Protein AF-A0A4Y2X3A9-F1 (afdb_monomer)

Foldseek 3Di:
DPQDADLLVLLVCLVVLLVLLVLLLCLVVVVVVLVVCVVVDVVSVVVQVVVCVDVVVVNDHPNVVSCVSVVVLVVQLVVLVVVLVPDDPPRPNNVSSVSSNVSSVVSNVSSVVSVVVSVVVVVVVVVVCVVVPPPPDDDPDPPDDD

Organism: Araneus ventricosus (NCBI:txid182803)

Structure (mmCIF, N/CA/C/O backbone):
data_AF-A0A4Y2X3A9-F1
#
_entry.id   AF-A0A4Y2X3A9-F1
#
loop_
_atom_site.group_PDB
_atom_site.id
_atom_site.type_symbol
_atom_site.label_atom_id
_atom_site.label_alt_id
_atom_site.label_comp_id
_atom_site.label_asym_id
_atom_site.label_entity_id
_atom_site.label_seq_id
_atom_site.pdbx_PDB_ins_code
_atom_site.Cartn_x
_atom_site.Cartn_y
_atom_site.Cartn_z
_atom_site.occupancy
_atom_site.B_iso_or_equiv
_atom_site.auth_seq_id
_atom_site.auth_comp_id
_atom_site.auth_asym_id
_atom_site.auth_atom_id
_atom_site.pdbx_PDB_model_num
ATOM 1 N N . ASP A 1 1 ? 5.011 -16.827 -31.640 1.00 41.59 1 ASP A N 1
ATOM 2 C CA . ASP A 1 1 ? 5.245 -16.526 -30.216 1.00 41.59 1 ASP A CA 1
ATOM 3 C C . ASP A 1 1 ? 4.762 -15.135 -29.854 1.00 41.59 1 ASP A C 1
ATOM 5 O O . ASP A 1 1 ? 5.265 -14.157 -30.393 1.00 41.59 1 ASP A O 1
ATOM 9 N N . LYS A 1 2 ? 3.738 -15.031 -29.000 1.00 55.56 2 LYS A N 1
ATOM 10 C CA . LYS A 1 2 ? 3.386 -13.761 -28.351 1.00 55.56 2 LYS A CA 1
ATOM 11 C C . LYS A 1 2 ? 4.332 -13.621 -27.164 1.00 55.56 2 LYS A C 1
ATOM 13 O O . LYS A 1 2 ? 4.234 -14.420 -26.244 1.00 55.56 2 LYS A O 1
ATOM 18 N N . LEU A 1 3 ? 5.240 -12.649 -27.208 1.00 60.47 3 LEU A N 1
ATOM 19 C CA . LEU A 1 3 ? 6.030 -12.264 -26.038 1.00 60.47 3 LEU A CA 1
ATOM 20 C C . LEU A 1 3 ? 5.055 -11.931 -24.901 1.00 60.47 3 LEU A C 1
ATOM 22 O O . LEU A 1 3 ? 4.208 -11.047 -25.049 1.00 60.47 3 LEU A O 1
ATOM 26 N N . GLU A 1 4 ? 5.112 -12.712 -23.825 1.00 68.38 4 GLU A N 1
ATOM 27 C CA . GLU A 1 4 ? 4.235 -12.555 -22.671 1.00 68.38 4 GLU A CA 1
ATOM 28 C C . GLU A 1 4 ? 4.622 -11.271 -21.936 1.00 68.38 4 GLU A C 1
ATOM 30 O O . GLU A 1 4 ? 5.718 -11.160 -21.391 1.00 68.38 4 GLU A O 1
ATOM 35 N N . LYS A 1 5 ? 3.727 -10.282 -21.981 1.00 79.56 5 LYS A N 1
ATOM 36 C CA . LYS A 1 5 ? 3.838 -9.025 -21.243 1.00 79.56 5 LYS A CA 1
ATOM 37 C C . LYS A 1 5 ? 3.035 -9.126 -19.961 1.00 79.56 5 LYS A C 1
ATOM 39 O O . LYS A 1 5 ? 1.905 -9.619 -19.989 1.00 79.56 5 LYS A O 1
ATOM 44 N N . ILE A 1 6 ? 3.604 -8.655 -18.859 1.00 83.75 6 ILE A N 1
ATOM 45 C CA . ILE A 1 6 ? 2.911 -8.607 -17.569 1.00 83.75 6 ILE A CA 1
ATOM 46 C C . ILE A 1 6 ? 2.907 -7.203 -16.973 1.00 83.75 6 ILE A C 1
ATOM 48 O O . ILE A 1 6 ? 2.013 -6.865 -16.190 1.00 83.75 6 ILE A O 1
ATOM 52 N N . ALA A 1 7 ? 3.868 -6.359 -17.354 1.00 84.69 7 ALA A N 1
ATOM 53 C CA . ALA A 1 7 ? 3.959 -5.010 -16.823 1.00 84.69 7 ALA A CA 1
ATOM 54 C C . ALA A 1 7 ? 2.844 -4.087 -17.341 1.00 84.69 7 ALA A C 1
ATOM 56 O O . ALA A 1 7 ? 2.392 -3.203 -16.607 1.00 84.69 7 ALA A O 1
ATOM 57 N N . ASP A 1 8 ? 2.315 -4.338 -18.543 1.00 85.88 8 ASP A N 1
ATOM 58 C CA . ASP A 1 8 ? 1.196 -3.584 -19.125 1.00 85.88 8 ASP A CA 1
ATOM 59 C C . ASP A 1 8 ? -0.065 -3.608 -18.235 1.00 85.88 8 ASP A C 1
ATOM 61 O O . ASP A 1 8 ? -0.823 -2.634 -18.176 1.00 85.88 8 ASP A O 1
ATOM 65 N N . VAL A 1 9 ? -0.275 -4.700 -17.493 1.00 88.50 9 VAL A N 1
ATOM 66 C CA . VAL A 1 9 ? -1.364 -4.838 -16.520 1.00 88.50 9 VAL A CA 1
ATOM 67 C C . VAL A 1 9 ? -1.203 -3.830 -15.385 1.00 88.50 9 VAL A C 1
ATOM 69 O O . VAL A 1 9 ? -2.166 -3.155 -15.019 1.00 88.50 9 VAL A O 1
ATOM 72 N N . ILE A 1 10 ? 0.010 -3.680 -14.848 1.00 84.62 10 ILE A N 1
ATOM 73 C CA . ILE A 1 10 ? 0.280 -2.716 -13.776 1.00 84.62 10 ILE A CA 1
ATOM 74 C C . ILE A 1 10 ? 0.152 -1.283 -14.293 1.00 84.62 10 ILE A C 1
ATOM 76 O O . ILE A 1 10 ? -0.423 -0.449 -13.596 1.00 84.62 10 ILE A O 1
ATOM 80 N N . VAL A 1 11 ? 0.591 -1.002 -15.523 1.00 85.81 11 VAL A N 1
ATOM 81 C CA . VAL A 1 11 ? 0.414 0.319 -16.149 1.00 85.81 11 VAL A CA 1
ATOM 82 C C . VAL A 1 11 ? -1.073 0.677 -16.265 1.00 85.81 11 VAL A C 1
ATOM 84 O O . VAL A 1 11 ? -1.476 1.772 -15.871 1.00 85.81 11 VAL A O 1
ATOM 87 N N . LYS A 1 12 ? -1.922 -0.262 -16.707 1.00 87.31 12 LYS A N 1
ATOM 88 C CA . LYS A 1 12 ? -3.386 -0.074 -16.782 1.00 87.31 12 LYS A CA 1
ATOM 89 C C . LYS A 1 12 ? -4.034 0.116 -15.409 1.00 87.31 12 LYS A C 1
ATOM 91 O O . LYS A 1 12 ? -4.978 0.892 -15.276 1.00 87.31 12 LYS A O 1
ATOM 96 N N . ILE A 1 13 ? -3.541 -0.587 -14.390 1.00 85.12 13 ILE A N 1
ATOM 97 C CA . ILE A 1 13 ? -4.048 -0.500 -13.012 1.00 85.12 13 ILE A CA 1
ATOM 98 C C . ILE A 1 13 ? -3.485 0.729 -12.280 1.00 85.12 13 ILE A C 1
ATOM 100 O O . ILE A 1 13 ? -4.046 1.156 -11.273 1.00 85.12 13 ILE A O 1
ATOM 104 N N . GLY A 1 14 ? -2.433 1.357 -12.802 1.00 81.75 14 GLY A N 1
ATOM 105 C CA . GLY A 1 14 ? -1.744 2.495 -12.202 1.00 81.75 14 GLY A CA 1
ATOM 106 C C . GLY A 1 14 ? -2.641 3.608 -11.646 1.00 81.75 14 GLY A C 1
ATOM 107 O O . GLY A 1 14 ? -2.472 3.986 -10.485 1.00 81.75 14 GLY A O 1
ATOM 108 N N . PRO A 1 15 ? -3.650 4.099 -12.392 1.00 81.88 15 PRO A N 1
ATOM 109 C CA . PRO A 1 15 ? -4.603 5.082 -11.877 1.00 81.88 15 PRO A CA 1
ATOM 110 C C . PRO A 1 15 ? -5.379 4.598 -10.643 1.00 81.88 15 PRO A C 1
ATOM 112 O O . PRO A 1 15 ? -5.620 5.380 -9.727 1.00 81.88 15 PRO A O 1
ATOM 115 N N . PHE A 1 16 ? -5.723 3.310 -10.578 1.00 83.19 16 PHE A N 1
ATOM 116 C CA . PHE A 1 16 ? -6.404 2.707 -9.430 1.00 83.19 16 PHE A CA 1
ATOM 117 C C . PHE A 1 16 ? -5.472 2.523 -8.232 1.00 83.19 16 PHE A C 1
ATOM 119 O O . PHE A 1 16 ? -5.934 2.578 -7.095 1.00 83.19 16 PHE A O 1
ATOM 126 N N . LEU A 1 17 ? -4.160 2.372 -8.446 1.00 80.12 17 LEU A N 1
ATOM 127 C CA . LEU A 1 17 ? -3.193 2.326 -7.345 1.00 80.12 17 LEU A CA 1
ATOM 128 C C . LEU A 1 17 ? -3.175 3.636 -6.546 1.00 80.12 17 LEU A C 1
ATOM 130 O O . LEU A 1 17 ? -2.948 3.596 -5.342 1.00 80.12 17 LEU A O 1
ATOM 134 N N . LYS A 1 18 ? -3.526 4.779 -7.151 1.00 78.12 18 LYS A N 1
ATOM 135 C CA . LYS A 1 18 ? -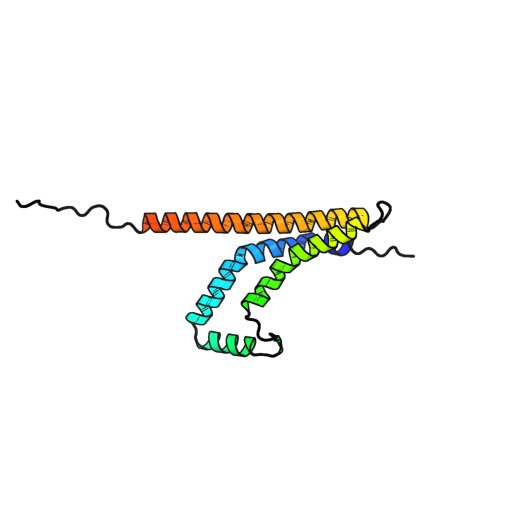3.681 6.052 -6.420 1.00 78.12 18 LYS A CA 1
ATOM 136 C C . LYS A 1 18 ? -4.781 6.007 -5.352 1.00 78.12 18 LYS A C 1
ATOM 138 O O . LYS A 1 18 ? -4.693 6.735 -4.368 1.00 78.12 18 LYS A O 1
ATOM 143 N N . LEU A 1 19 ? -5.784 5.130 -5.481 1.00 80.31 19 LEU A N 1
ATOM 144 C CA . LEU A 1 19 ? -6.791 4.912 -4.430 1.00 80.31 19 LEU A CA 1
ATOM 145 C C . LEU A 1 19 ? -6.170 4.330 -3.151 1.00 80.31 19 LEU A C 1
ATOM 147 O O . LEU A 1 19 ? -6.676 4.578 -2.059 1.00 80.31 19 LEU A O 1
ATOM 151 N N . TYR A 1 20 ? -5.049 3.608 -3.257 1.00 78.44 20 TYR A N 1
ATOM 152 C CA . TYR A 1 20 ? -4.334 3.120 -2.078 1.00 78.44 20 TYR A CA 1
ATOM 153 C C . TYR A 1 20 ? -3.714 4.261 -1.277 1.00 78.44 20 TYR A C 1
ATOM 155 O O . TYR A 1 20 ? -3.660 4.154 -0.058 1.00 78.44 20 TYR A O 1
ATOM 163 N N . SER A 1 21 ? -3.301 5.362 -1.914 1.00 75.94 21 SER A N 1
ATOM 164 C CA . SER A 1 21 ? -2.817 6.543 -1.190 1.00 75.94 21 SER A CA 1
ATOM 165 C C . SER A 1 21 ? -3.907 7.126 -0.283 1.00 75.94 21 SER A C 1
ATOM 167 O O . SER A 1 21 ? -3.622 7.439 0.868 1.00 75.94 21 SER A O 1
ATOM 169 N N . TRP A 1 22 ? -5.161 7.177 -0.753 1.00 79.25 22 TRP A N 1
ATOM 170 C CA . TRP A 1 22 ? -6.315 7.577 0.066 1.00 79.25 22 TRP A CA 1
ATOM 171 C C . TRP A 1 22 ? -6.571 6.601 1.215 1.00 79.25 22 TRP A C 1
ATOM 173 O O . TRP A 1 22 ? -6.730 7.014 2.359 1.00 79.25 22 TRP A O 1
ATOM 183 N N . TYR A 1 23 ? -6.537 5.295 0.934 1.00 80.81 23 TYR A N 1
ATOM 184 C CA . TYR A 1 23 ? -6.703 4.278 1.973 1.00 80.81 23 TYR A CA 1
ATOM 185 C C . TYR A 1 23 ? -5.625 4.368 3.062 1.00 80.81 23 TYR A C 1
ATOM 187 O O . TYR A 1 23 ? -5.935 4.222 4.240 1.00 80.81 23 TYR A O 1
ATOM 195 N N . ILE A 1 24 ? -4.366 4.602 2.674 1.00 76.69 24 ILE A N 1
ATOM 196 C CA . ILE A 1 24 ? -3.234 4.737 3.600 1.00 76.69 24 ILE A CA 1
ATOM 197 C C . ILE A 1 24 ? -3.363 6.019 4.427 1.00 76.69 24 ILE A C 1
ATOM 199 O O . ILE A 1 24 ? -3.126 5.972 5.630 1.00 76.69 24 ILE A O 1
ATOM 203 N N . HIS A 1 25 ? -3.781 7.129 3.812 1.00 79.19 25 HIS A N 1
ATOM 204 C CA . HIS A 1 25 ? -4.036 8.389 4.514 1.00 79.19 25 HIS A CA 1
ATOM 205 C C . HIS A 1 25 ? -5.083 8.224 5.627 1.00 79.19 25 HIS A C 1
ATOM 207 O O . HIS A 1 25 ? -4.844 8.620 6.764 1.00 79.19 25 HIS A O 1
ATOM 213 N N . ASP A 1 26 ? -6.216 7.582 5.330 1.00 80.88 26 ASP A N 1
ATOM 214 C CA . ASP A 1 26 ? -7.307 7.426 6.300 1.00 80.88 26 ASP A CA 1
ATOM 215 C C . ASP A 1 26 ? -7.140 6.201 7.215 1.00 80.88 26 ASP A C 1
ATOM 217 O O . ASP A 1 26 ? -7.978 5.960 8.086 1.00 80.88 26 ASP A O 1
ATOM 221 N N . PHE A 1 27 ? -6.089 5.394 7.036 1.00 81.50 27 PHE A N 1
ATOM 222 C CA . PHE A 1 27 ? -5.921 4.121 7.739 1.00 81.50 27 PHE A CA 1
ATOM 223 C C . PHE A 1 27 ? -5.922 4.286 9.259 1.00 81.50 27 PHE A C 1
ATOM 225 O O . PHE A 1 27 ? -6.674 3.594 9.944 1.00 81.50 27 PHE A O 1
ATOM 232 N N . GLU A 1 28 ? -5.120 5.210 9.791 1.00 76.69 28 GLU A N 1
ATOM 233 C CA . GLU A 1 28 ? -5.029 5.423 11.240 1.00 76.69 28 GLU A CA 1
ATOM 234 C C . GLU A 1 28 ? -6.356 5.905 11.827 1.00 76.69 28 GLU A C 1
ATOM 236 O O . GLU A 1 28 ? -6.797 5.396 12.860 1.00 76.69 28 GLU A O 1
ATOM 241 N N . SER A 1 29 ? -7.035 6.821 11.129 1.00 83.06 29 SER A N 1
ATOM 242 C CA . SER A 1 29 ? -8.357 7.316 11.520 1.00 83.06 29 SER A CA 1
ATOM 243 C C . SER A 1 29 ? -9.396 6.191 11.523 1.00 83.06 29 SER A C 1
ATOM 245 O O . SER A 1 29 ? -10.129 6.021 12.496 1.00 83.06 29 SER A O 1
ATOM 247 N N . ASN A 1 30 ? -9.403 5.351 10.486 1.00 84.06 30 ASN A N 1
ATOM 248 C CA . ASN A 1 30 ? -10.312 4.214 10.370 1.00 84.06 30 ASN A CA 1
ATOM 249 C C . ASN A 1 30 ? -10.053 3.144 11.442 1.00 84.06 30 ASN A C 1
ATOM 251 O O . ASN A 1 30 ? -11.002 2.584 11.994 1.00 84.06 30 ASN A O 1
ATOM 255 N N . VAL A 1 31 ? -8.787 2.868 11.770 1.00 81.12 31 VAL A N 1
ATOM 256 C CA . VAL A 1 31 ? -8.423 1.943 12.853 1.00 81.12 31 VAL A CA 1
ATOM 257 C C . VAL A 1 31 ? -8.835 2.514 14.211 1.00 81.12 31 VAL A C 1
ATOM 259 O O . VAL A 1 31 ? -9.427 1.795 15.017 1.00 81.12 31 VAL A O 1
ATOM 262 N N . ALA A 1 32 ? -8.593 3.802 14.463 1.00 82.38 32 ALA A N 1
ATOM 263 C CA . ALA A 1 32 ? -9.019 4.461 15.695 1.00 82.38 32 ALA A CA 1
ATOM 264 C C . ALA A 1 32 ? -10.549 4.447 15.849 1.00 82.38 32 ALA A C 1
ATOM 266 O O . ALA A 1 32 ? -11.055 4.087 16.913 1.00 82.38 32 ALA A O 1
ATOM 267 N N . LEU A 1 33 ? -11.285 4.750 14.775 1.00 86.69 33 LEU A N 1
ATOM 268 C CA . LEU A 1 33 ? -12.747 4.715 14.742 1.00 86.69 33 LEU A CA 1
ATOM 269 C C . LEU A 1 33 ? -13.295 3.306 14.992 1.00 86.69 33 LEU A C 1
ATOM 271 O O . LEU A 1 33 ? -14.299 3.144 15.689 1.00 86.69 33 LEU A O 1
ATOM 275 N N . LEU A 1 34 ? -12.644 2.275 14.447 1.00 83.94 34 LEU A N 1
ATOM 276 C CA . LEU A 1 34 ? -13.010 0.882 14.690 1.00 83.94 34 LEU A CA 1
ATOM 277 C C . LEU A 1 34 ? -12.844 0.517 16.172 1.00 83.94 34 LEU A C 1
ATOM 279 O O . LEU A 1 34 ? -13.748 -0.075 16.764 1.00 83.94 34 LEU A O 1
ATOM 283 N N . GLU A 1 35 ? -11.724 0.897 16.788 1.00 82.31 35 GLU A N 1
ATOM 284 C CA . GLU A 1 35 ? -11.478 0.658 18.215 1.00 82.31 35 GLU A CA 1
ATOM 285 C C . GLU A 1 35 ? -12.430 1.462 19.115 1.00 82.31 35 GLU A C 1
ATOM 287 O O . GLU A 1 35 ? -12.940 0.937 20.108 1.00 82.31 35 GLU A O 1
ATOM 292 N N . GLU A 1 36 ? -12.741 2.709 18.759 1.00 86.81 36 GLU A N 1
ATOM 293 C CA . GLU A 1 36 ? -13.745 3.513 19.460 1.00 86.81 36 GLU A CA 1
ATOM 294 C C . GLU A 1 36 ? -15.144 2.895 19.338 1.00 86.81 36 GLU A C 1
ATOM 296 O O . GLU A 1 36 ? -15.859 2.774 20.333 1.00 86.81 36 GLU A O 1
ATOM 301 N N . SER A 1 37 ? -15.519 2.422 18.149 1.00 85.38 37 SER A N 1
ATOM 302 C CA . SER A 1 37 ? -16.815 1.781 17.899 1.00 85.38 37 SER A CA 1
ATOM 303 C C . SER A 1 37 ? -16.977 0.491 18.701 1.00 85.38 37 SER A C 1
ATOM 305 O O . SER A 1 37 ? -18.047 0.252 19.262 1.00 85.38 37 SER A O 1
ATOM 307 N N . LYS A 1 38 ? -15.910 -0.309 18.834 1.00 83.94 38 LYS A N 1
ATOM 308 C CA . LYS A 1 38 ? -15.889 -1.479 19.728 1.00 83.94 38 LYS A CA 1
ATOM 309 C C . LYS A 1 38 ? -16.127 -1.077 21.188 1.00 83.94 38 LYS A C 1
ATOM 311 O O . LYS A 1 38 ? -16.885 -1.742 21.886 1.00 83.94 38 LYS A O 1
ATOM 316 N N . LYS A 1 39 ? -15.519 0.017 21.661 1.00 84.56 39 LYS A N 1
ATOM 317 C CA . LYS A 1 39 ? -15.705 0.499 23.044 1.00 84.56 39 LYS A CA 1
ATOM 318 C C . LYS A 1 39 ? -17.104 1.063 23.286 1.00 84.56 39 LYS A C 1
ATOM 320 O O . LYS A 1 39 ? -17.687 0.823 24.338 1.00 84.56 39 LYS A O 1
ATOM 325 N N . LYS A 1 40 ? -17.632 1.818 22.322 1.00 89.56 40 LYS A N 1
ATOM 326 C CA . LYS A 1 40 ? -18.917 2.519 22.425 1.00 89.56 40 LYS A CA 1
ATOM 327 C C . LYS A 1 40 ? -20.114 1.578 22.294 1.00 89.56 40 LYS A C 1
ATOM 329 O O . LYS A 1 40 ? -21.141 1.821 22.922 1.00 89.56 40 LYS A O 1
ATOM 334 N N . TYR A 1 41 ? -19.984 0.506 21.511 1.00 90.69 41 TYR A N 1
ATOM 335 C CA . TYR A 1 41 ? -21.072 -0.426 21.223 1.00 90.69 41 TYR A CA 1
ATOM 336 C C . TYR A 1 41 ? -20.678 -1.874 21.568 1.00 90.69 41 TYR A C 1
ATOM 338 O O . TYR A 1 41 ? -20.139 -2.592 20.721 1.00 90.69 41 TYR A O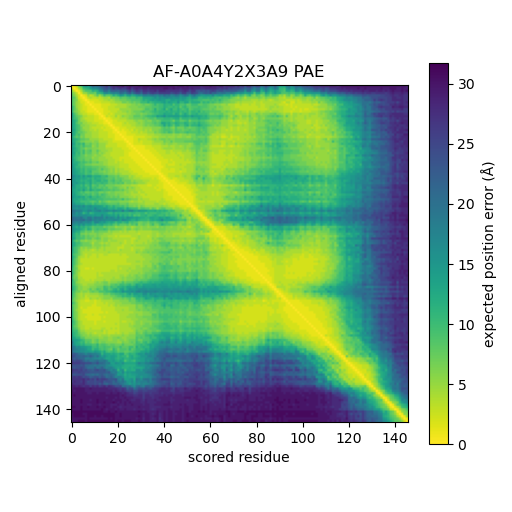 1
ATOM 346 N N . PRO A 1 42 ? -21.006 -2.357 22.782 1.00 88.75 42 PRO A N 1
ATOM 347 C CA . PRO A 1 42 ? -20.717 -3.731 23.201 1.00 88.75 42 PRO A CA 1
ATOM 348 C C . PRO A 1 42 ? -21.261 -4.827 22.260 1.00 88.75 42 PRO A C 1
ATOM 350 O O . PRO A 1 42 ? -20.527 -5.784 22.002 1.00 88.75 42 PRO A O 1
ATOM 353 N N . PRO A 1 43 ? -22.473 -4.703 21.669 1.00 90.81 43 PRO A N 1
ATOM 354 C CA . PRO A 1 43 ? -22.959 -5.680 20.691 1.00 90.81 43 PRO A CA 1
ATOM 355 C C . PRO A 1 43 ? -22.088 -5.747 19.431 1.00 90.81 43 PRO A C 1
ATOM 357 O O . PRO A 1 43 ? -21.821 -6.827 18.914 1.00 90.81 43 PRO A O 1
ATOM 360 N N . PHE A 1 44 ? -21.589 -4.601 18.956 1.00 88.12 44 PHE A N 1
ATOM 361 C CA . PHE A 1 44 ? -20.685 -4.550 17.807 1.00 88.12 44 PHE A CA 1
ATOM 362 C C . PHE A 1 44 ? -19.342 -5.214 18.130 1.00 88.12 44 PHE A C 1
ATOM 364 O O . PHE A 1 44 ? -18.844 -6.011 17.337 1.00 88.12 44 PHE A O 1
ATOM 371 N N . ALA A 1 45 ? -18.783 -4.960 19.317 1.00 86.19 45 ALA A N 1
ATOM 372 C CA . ALA A 1 45 ? -17.553 -5.616 19.759 1.00 86.19 45 ALA A CA 1
ATOM 373 C C . ALA A 1 45 ? -17.684 -7.144 19.811 1.00 86.19 45 ALA A C 1
ATOM 375 O O . ALA A 1 45 ? -16.744 -7.851 19.446 1.00 86.19 45 ALA A O 1
ATOM 376 N N . GLN A 1 46 ? -18.845 -7.655 20.227 1.00 87.06 46 GLN A N 1
ATOM 377 C CA . GLN A 1 46 ? -19.106 -9.089 20.250 1.00 87.06 46 GLN A CA 1
ATOM 378 C C . GLN A 1 46 ? -19.123 -9.692 18.838 1.00 87.06 46 GLN A C 1
ATOM 380 O O . GLN A 1 46 ? -18.427 -10.677 18.604 1.00 87.06 46 GLN A O 1
ATOM 385 N N . VAL A 1 47 ? -19.811 -9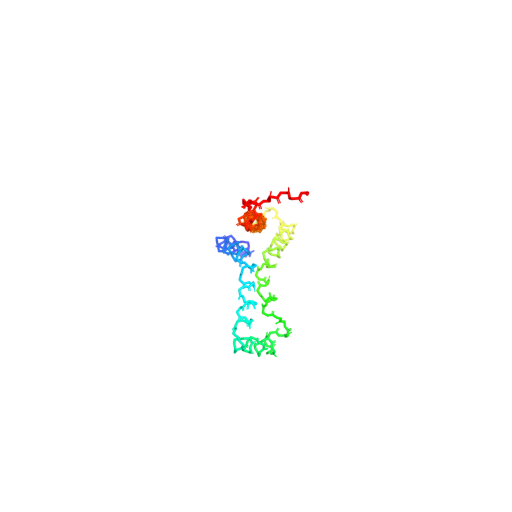.056 17.883 1.00 87.12 47 VAL A N 1
ATOM 386 C CA . VAL A 1 47 ? -19.817 -9.487 16.471 1.00 87.12 47 VAL A CA 1
ATOM 387 C C . VAL A 1 47 ? -18.399 -9.484 15.895 1.00 87.12 47 VAL A C 1
ATOM 389 O O . VAL A 1 47 ? -17.995 -10.449 15.246 1.00 87.12 47 VAL A O 1
ATOM 392 N N . VAL A 1 48 ? -17.604 -8.440 16.156 1.00 84.50 48 VAL A N 1
ATOM 393 C CA . VAL A 1 48 ? -16.215 -8.388 15.671 1.00 84.50 48 VAL A CA 1
ATOM 394 C C . VAL A 1 48 ? -15.374 -9.510 16.284 1.00 84.50 48 VAL A C 1
ATOM 396 O O . VAL A 1 48 ? -14.614 -10.158 15.569 1.00 84.50 48 VAL A O 1
ATOM 399 N N . LYS A 1 49 ? -15.542 -9.801 17.576 1.00 82.75 49 LYS A N 1
ATOM 400 C CA . LYS A 1 49 ? -14.821 -10.884 18.258 1.00 82.75 49 LYS A CA 1
ATOM 401 C C . LYS A 1 49 ? -15.202 -12.268 17.724 1.00 82.75 49 LYS A C 1
ATOM 403 O O . LYS A 1 49 ? -14.330 -13.114 17.538 1.00 82.75 49 LYS A O 1
ATOM 408 N N . GLU A 1 50 ? -16.483 -12.502 17.456 1.00 85.12 50 GLU A N 1
ATOM 409 C CA . GLU A 1 50 ? -16.973 -13.738 16.832 1.00 85.12 50 GLU A CA 1
ATOM 410 C C . GLU A 1 50 ? -16.435 -13.892 15.402 1.00 85.12 50 GLU A C 1
ATOM 412 O O . GLU A 1 50 ? -16.015 -14.981 15.003 1.00 85.12 50 GLU A O 1
ATOM 417 N N . PHE A 1 51 ? -16.361 -12.789 14.652 1.00 83.31 51 PHE A N 1
ATOM 418 C CA . PHE A 1 51 ? -15.759 -12.761 13.323 1.00 83.31 51 PHE A CA 1
ATOM 419 C C . PHE A 1 51 ? -14.255 -13.078 13.361 1.00 83.31 51 PHE A C 1
ATOM 421 O O . PHE A 1 51 ? -13.792 -13.940 12.614 1.00 83.31 51 PHE A O 1
ATOM 428 N N . GLU A 1 52 ? -13.496 -12.457 14.269 1.00 81.38 52 GLU A N 1
ATOM 429 C CA . GLU A 1 52 ? -12.059 -12.713 14.464 1.00 81.38 52 GLU A CA 1
ATOM 430 C C . GLU A 1 52 ? -11.770 -14.151 14.938 1.00 81.38 52 GLU A C 1
ATOM 432 O O . GLU A 1 52 ? -10.736 -14.729 14.587 1.00 81.38 52 GLU A O 1
ATOM 437 N N . ALA A 1 53 ? -12.696 -14.758 15.690 1.00 78.69 53 ALA A N 1
ATOM 438 C CA . ALA A 1 53 ? -12.624 -16.151 16.133 1.00 78.69 53 ALA A CA 1
ATOM 439 C C . ALA A 1 53 ? -12.912 -17.170 15.013 1.00 78.69 53 ALA A C 1
ATOM 441 O O . ALA A 1 53 ? -12.611 -18.358 15.167 1.00 78.69 53 ALA A O 1
ATOM 442 N N . SER A 1 54 ? -13.462 -16.729 13.878 1.00 80.50 54 SER A N 1
ATOM 443 C CA . SER A 1 54 ? -13.720 -17.587 12.724 1.00 80.50 54 SER A CA 1
ATOM 444 C C . SER A 1 54 ? -12.424 -18.135 12.117 1.00 80.50 54 SER A C 1
ATOM 446 O O . SER A 1 54 ? -11.400 -17.451 12.020 1.00 80.50 54 SER A O 1
ATOM 448 N N . SER A 1 55 ? -12.486 -19.360 11.588 1.00 73.44 55 SER A N 1
ATOM 449 C CA . SER A 1 55 ? -11.391 -19.985 10.831 1.00 73.44 55 SER A CA 1
ATOM 450 C C . SER A 1 55 ? -10.957 -19.156 9.613 1.00 73.44 55 SER A C 1
ATOM 452 O O . SER A 1 55 ? -9.798 -19.225 9.202 1.00 73.44 55 SER A O 1
ATOM 454 N N . ARG A 1 56 ? -11.851 -18.310 9.081 1.00 72.88 56 ARG A N 1
ATOM 455 C CA . ARG A 1 56 ? -11.580 -17.383 7.968 1.00 72.88 56 ARG A CA 1
ATOM 456 C C . ARG A 1 56 ? -10.552 -16.310 8.328 1.00 72.88 56 ARG A C 1
ATOM 458 O O . ARG A 1 56 ? -9.742 -15.940 7.481 1.00 72.88 56 ARG A O 1
ATOM 465 N N . CYS A 1 57 ? -10.555 -15.850 9.577 1.00 63.25 57 CYS A N 1
ATOM 466 C CA . CYS A 1 57 ? -9.645 -14.817 10.065 1.00 63.25 57 CYS A CA 1
ATOM 467 C C . CYS A 1 57 ? -8.324 -15.387 10.588 1.00 63.25 57 CYS A C 1
ATOM 469 O O . CYS A 1 57 ? -7.424 -14.619 10.912 1.00 63.25 57 CYS A O 1
ATOM 471 N N . LYS A 1 58 ? -8.165 -16.720 10.651 1.00 64.06 58 LYS A N 1
ATOM 472 C CA . LYS A 1 58 ? -6.950 -17.392 11.155 1.00 64.06 58 LYS A CA 1
ATOM 473 C C . LYS A 1 58 ? -6.468 -16.829 12.508 1.00 64.06 58 LYS A C 1
ATOM 475 O O . LYS A 1 58 ? -5.268 -16.811 12.763 1.00 64.06 58 LYS A O 1
ATOM 480 N N . ARG A 1 59 ? -7.396 -16.368 13.362 1.00 60.47 59 ARG A N 1
ATOM 481 C CA . ARG A 1 59 ? -7.130 -15.693 14.651 1.00 60.47 59 ARG A CA 1
ATOM 482 C C . ARG A 1 59 ? -6.343 -14.373 14.559 1.00 60.47 59 ARG A C 1
ATOM 484 O O . ARG A 1 59 ? -5.753 -13.947 15.547 1.00 60.47 59 ARG A O 1
ATOM 491 N N . LEU A 1 60 ? -6.312 -13.724 13.398 1.00 65.50 60 LEU A N 1
ATOM 492 C CA . LEU A 1 60 ? -5.760 -12.379 13.251 1.00 65.50 60 LEU A CA 1
ATOM 493 C C . LEU A 1 60 ? -6.850 -11.339 13.513 1.00 65.50 60 LEU A C 1
ATOM 495 O O . LEU A 1 60 ? -7.971 -11.472 13.020 1.00 65.50 60 LEU A O 1
ATOM 499 N N . ALA A 1 61 ? -6.498 -10.289 14.256 1.00 69.31 61 ALA A N 1
ATOM 500 C CA . ALA A 1 61 ? -7.388 -9.157 14.484 1.00 69.31 61 ALA A CA 1
ATOM 501 C C . ALA A 1 61 ? -7.730 -8.457 13.161 1.00 69.31 61 ALA A C 1
ATOM 503 O O . ALA A 1 61 ? -6.900 -8.406 12.247 1.00 69.31 61 ALA A O 1
ATOM 504 N N . LEU A 1 62 ? -8.915 -7.856 13.069 1.00 72.81 62 LEU A N 1
ATOM 505 C CA . LEU A 1 62 ? -9.377 -7.163 11.863 1.00 72.81 62 LEU A CA 1
ATOM 506 C C . LEU A 1 62 ? -8.379 -6.083 11.408 1.00 72.81 62 LEU A C 1
ATOM 508 O O . LEU A 1 62 ? -8.090 -5.956 10.218 1.00 72.81 62 LEU A O 1
ATOM 512 N N . ASN A 1 63 ? -7.742 -5.412 12.369 1.00 67.81 63 ASN A N 1
ATOM 513 C CA . ASN A 1 63 ? -6.725 -4.382 12.143 1.00 67.81 63 ASN A CA 1
ATOM 514 C C . ASN A 1 63 ? -5.513 -4.930 11.357 1.00 67.81 63 ASN A C 1
ATOM 516 O O . ASN A 1 63 ? -4.947 -4.231 10.521 1.00 67.81 63 ASN A O 1
ATOM 520 N N . HIS A 1 64 ? -5.147 -6.207 11.544 1.00 70.69 64 HIS A N 1
ATOM 521 C CA . HIS A 1 64 ? -4.072 -6.847 10.773 1.00 70.69 64 HIS A CA 1
ATOM 522 C C . HIS A 1 64 ? -4.464 -7.094 9.313 1.00 70.69 64 HIS A C 1
ATOM 524 O O . HIS A 1 64 ? -3.605 -7.073 8.431 1.00 70.69 64 HIS A O 1
ATOM 530 N N . PHE A 1 65 ? -5.745 -7.341 9.031 1.00 72.19 65 PHE A N 1
ATOM 531 C CA . PHE A 1 65 ? -6.228 -7.466 7.657 1.00 72.19 65 PHE A CA 1
ATOM 532 C C . PHE A 1 65 ? -6.283 -6.111 6.956 1.00 72.19 65 PHE A C 1
ATOM 534 O O . PHE A 1 65 ? -5.913 -6.033 5.787 1.00 72.19 65 PHE A O 1
ATOM 541 N N . MET A 1 66 ? -6.647 -5.051 7.682 1.00 74.75 66 MET A N 1
ATOM 542 C CA . MET A 1 66 ? -6.619 -3.677 7.173 1.00 74.75 66 MET A CA 1
ATOM 543 C C . MET A 1 66 ? -5.194 -3.198 6.843 1.00 74.75 66 MET A C 1
ATOM 545 O O . MET A 1 66 ? -5.019 -2.331 5.997 1.00 74.75 66 MET A O 1
ATOM 549 N N . LEU A 1 67 ? -4.154 -3.795 7.437 1.00 69.06 67 LEU A N 1
ATOM 550 C CA . LEU A 1 67 ? -2.756 -3.488 7.104 1.00 69.06 67 LEU A CA 1
ATOM 551 C C . LEU A 1 67 ? -2.286 -4.137 5.784 1.00 69.06 67 LEU A C 1
ATOM 553 O O . LEU A 1 67 ? -1.333 -3.669 5.158 1.00 69.06 67 LEU A O 1
ATOM 557 N N . LYS A 1 68 ? -2.944 -5.209 5.314 1.00 75.31 68 LYS A N 1
ATOM 558 C CA . LYS A 1 68 ? -2.517 -5.949 4.108 1.00 75.31 68 LYS A CA 1
ATOM 559 C C . LYS A 1 68 ? -2.491 -5.096 2.828 1.00 75.31 68 LYS A C 1
ATOM 561 O O . LYS A 1 68 ? -1.513 -5.221 2.091 1.00 75.31 68 LYS A O 1
ATOM 566 N N . PRO A 1 69 ? -3.492 -4.238 2.539 1.00 73.38 69 PRO A N 1
ATOM 567 C CA . PRO A 1 69 ? -3.450 -3.316 1.402 1.00 73.38 69 PRO A CA 1
ATOM 568 C C . PRO A 1 69 ? -2.238 -2.378 1.428 1.00 73.38 69 PRO A C 1
ATOM 570 O O . PRO A 1 69 ? -1.640 -2.131 0.384 1.00 73.38 69 PRO A O 1
ATOM 573 N N . ILE A 1 70 ? -1.828 -1.926 2.617 1.00 72.62 70 ILE A N 1
ATOM 574 C CA . ILE A 1 70 ? -0.677 -1.032 2.807 1.00 72.62 70 ILE A CA 1
ATOM 575 C C . ILE A 1 70 ? 0.630 -1.763 2.491 1.00 72.62 70 ILE A C 1
ATOM 577 O O . ILE A 1 70 ? 1.483 -1.251 1.772 1.00 72.62 70 ILE A O 1
ATOM 581 N N . GLN A 1 71 ? 0.762 -3.006 2.958 1.00 68.25 71 GLN A N 1
ATOM 582 C CA . GLN A 1 71 ? 1.939 -3.846 2.708 1.00 68.25 71 GLN A CA 1
ATOM 583 C C . GLN A 1 71 ? 2.068 -4.300 1.248 1.00 68.25 71 GLN A C 1
ATOM 585 O O . GLN A 1 71 ? 3.154 -4.681 0.810 1.00 68.25 71 GLN A O 1
ATOM 590 N N . ARG A 1 72 ? 0.976 -4.269 0.481 1.00 79.81 72 ARG A N 1
ATOM 591 C CA . ARG A 1 72 ? 0.947 -4.755 -0.900 1.00 79.81 72 ARG A CA 1
ATOM 592 C C . ARG A 1 72 ? 1.687 -3.830 -1.871 1.00 79.81 72 ARG A C 1
ATOM 594 O O . ARG A 1 72 ? 2.326 -4.322 -2.796 1.00 79.81 72 ARG A O 1
ATOM 601 N N . ILE A 1 73 ? 1.641 -2.516 -1.646 1.00 79.06 73 ILE A N 1
ATOM 602 C CA . ILE A 1 73 ? 2.285 -1.524 -2.522 1.00 79.06 73 ILE A CA 1
ATOM 603 C C . ILE A 1 73 ? 3.823 -1.667 -2.519 1.00 79.06 73 ILE A C 1
ATOM 605 O O . ILE A 1 73 ? 4.397 -1.807 -3.602 1.00 79.06 73 ILE A O 1
ATOM 609 N N . PRO A 1 74 ? 4.513 -1.748 -1.360 1.00 76.44 74 PRO A N 1
ATOM 610 C CA . PRO A 1 74 ? 5.950 -2.032 -1.325 1.00 76.44 74 PRO A CA 1
ATOM 611 C C . PRO A 1 74 ? 6.329 -3.370 -1.970 1.00 76.44 74 PRO A C 1
ATOM 613 O O . PRO A 1 74 ? 7.364 -3.461 -2.625 1.00 76.44 74 PRO A O 1
ATOM 616 N N . GLN A 1 75 ? 5.489 -4.401 -1.828 1.00 81.62 75 GLN A N 1
ATOM 617 C CA . GLN A 1 75 ? 5.732 -5.707 -2.451 1.00 81.62 75 GLN A CA 1
ATOM 618 C C . GLN A 1 75 ? 5.728 -5.617 -3.979 1.00 81.62 75 GLN A C 1
ATOM 620 O O . GLN A 1 75 ? 6.617 -6.179 -4.610 1.00 81.62 75 GLN A O 1
ATOM 625 N N . TYR A 1 76 ? 4.775 -4.891 -4.578 1.00 84.88 76 TYR A N 1
ATOM 626 C CA . TYR A 1 76 ? 4.767 -4.689 -6.030 1.00 84.88 76 TYR A CA 1
ATOM 627 C C . TYR A 1 76 ? 6.009 -3.952 -6.511 1.00 84.88 76 TYR A C 1
ATOM 629 O O . TYR A 1 76 ? 6.571 -4.332 -7.531 1.00 84.88 76 TYR A O 1
ATOM 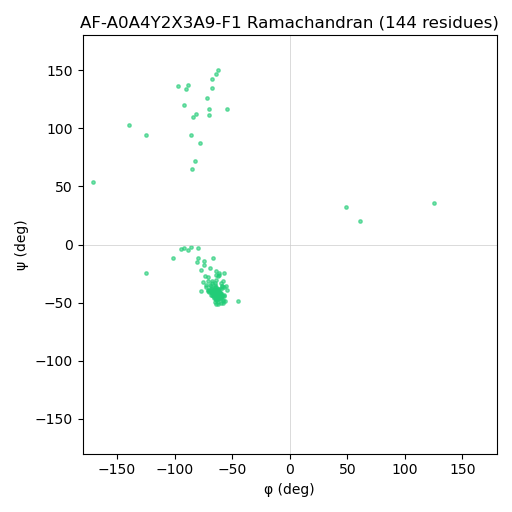637 N N . ARG A 1 77 ? 6.486 -2.959 -5.755 1.00 83.75 77 ARG A N 1
ATOM 638 C CA . ARG A 1 77 ? 7.737 -2.272 -6.083 1.00 83.75 77 ARG A CA 1
ATOM 639 C C . ARG A 1 77 ? 8.919 -3.242 -6.105 1.00 83.75 77 ARG A C 1
ATOM 641 O O . ARG A 1 77 ? 9.641 -3.258 -7.091 1.00 83.75 77 ARG A O 1
ATOM 648 N N . LEU A 1 78 ? 9.100 -4.049 -5.058 1.00 83.88 78 LEU A N 1
ATOM 649 C CA . LEU A 1 78 ? 10.211 -5.007 -4.980 1.00 83.88 78 LEU A CA 1
ATOM 650 C C . LEU A 1 78 ? 10.149 -6.046 -6.104 1.00 83.88 78 LEU A C 1
ATOM 652 O O . LEU A 1 78 ? 11.155 -6.306 -6.752 1.00 83.88 78 LEU A O 1
ATOM 656 N N . LEU A 1 79 ? 8.960 -6.593 -6.373 1.00 86.44 79 LEU A N 1
ATOM 657 C CA . LEU A 1 79 ? 8.766 -7.566 -7.449 1.00 86.44 79 LEU A CA 1
ATOM 658 C C . LEU A 1 79 ? 9.057 -6.962 -8.827 1.00 86.44 79 LEU A C 1
ATOM 660 O O . LEU A 1 79 ? 9.701 -7.612 -9.639 1.00 86.44 79 LEU A O 1
ATOM 664 N N . LEU A 1 80 ? 8.621 -5.725 -9.085 1.00 86.69 80 LEU A N 1
ATOM 665 C CA . LEU A 1 80 ? 8.892 -5.035 -10.350 1.00 86.69 80 LEU A CA 1
ATOM 666 C C . LEU A 1 80 ? 10.369 -4.656 -10.503 1.00 86.69 80 LEU A C 1
ATOM 668 O O . LEU A 1 80 ? 10.886 -4.714 -11.612 1.00 86.69 80 LEU A O 1
ATOM 672 N N . GLN A 1 81 ? 11.054 -4.297 -9.413 1.00 86.81 81 GLN A N 1
ATOM 673 C CA . GLN A 1 81 ? 12.501 -4.053 -9.427 1.00 86.81 81 GLN A CA 1
ATOM 674 C C . GLN A 1 81 ? 13.275 -5.323 -9.769 1.00 86.81 81 GLN A C 1
ATOM 676 O O . GLN A 1 81 ? 14.142 -5.294 -10.639 1.00 86.81 81 GLN A O 1
ATOM 681 N N . GLU A 1 82 ? 12.932 -6.434 -9.118 1.00 87.69 82 GLU A N 1
ATOM 682 C CA . GLU A 1 82 ? 13.556 -7.729 -9.380 1.00 87.69 82 GLU A CA 1
ATOM 683 C C . GLU A 1 82 ? 13.262 -8.207 -10.805 1.00 87.69 82 GLU A C 1
ATOM 685 O O . GLU A 1 82 ? 14.151 -8.701 -11.496 1.00 87.69 82 GLU A O 1
ATOM 690 N N . TYR A 1 83 ? 12.024 -8.012 -11.270 1.00 87.25 83 TYR A N 1
ATOM 691 C CA . TYR A 1 83 ? 11.616 -8.344 -12.630 1.00 87.25 83 TYR A CA 1
ATOM 692 C C . TYR A 1 83 ? 12.405 -7.536 -13.662 1.00 87.25 83 TYR A C 1
ATOM 694 O O . TYR A 1 83 ? 12.960 -8.121 -14.585 1.00 87.25 83 TYR A O 1
ATOM 702 N N . LEU A 1 84 ? 12.533 -6.219 -13.464 1.00 87.81 84 LEU A N 1
ATOM 703 C CA . LEU A 1 84 ? 13.315 -5.345 -14.339 1.00 87.81 84 LEU A CA 1
ATOM 704 C C . LEU A 1 84 ? 14.795 -5.748 -14.383 1.00 87.81 84 LEU A C 1
ATOM 706 O O . LEU A 1 84 ? 15.399 -5.705 -15.446 1.00 87.81 84 LEU A O 1
ATOM 710 N N . HIS A 1 85 ? 15.370 -6.164 -13.249 1.00 88.12 85 HIS A N 1
ATOM 711 C CA . HIS A 1 85 ? 16.775 -6.574 -13.171 1.00 88.12 85 HIS A CA 1
ATOM 712 C C . HIS A 1 85 ? 17.084 -7.830 -13.999 1.00 88.12 85 HIS A C 1
ATOM 714 O O . HIS A 1 85 ? 18.178 -7.959 -14.543 1.00 88.12 85 HIS A O 1
ATOM 720 N N . HIS A 1 86 ? 16.120 -8.745 -14.108 1.00 86.81 86 HIS A N 1
ATOM 721 C CA . HIS A 1 86 ? 16.256 -9.985 -14.877 1.00 86.81 86 HIS A CA 1
ATOM 722 C C . HIS A 1 86 ? 15.770 -9.858 -16.328 1.00 86.81 86 HIS A C 1
ATOM 724 O O . HIS A 1 86 ? 15.853 -10.821 -17.093 1.00 86.81 86 HIS A O 1
ATOM 730 N N . LEU A 1 87 ? 15.243 -8.696 -16.713 1.00 86.75 87 LEU A N 1
ATOM 731 C CA . LEU A 1 87 ? 14.691 -8.459 -18.035 1.00 86.75 87 LEU A CA 1
ATOM 732 C C . LEU A 1 87 ? 15.774 -7.929 -18.982 1.00 86.75 87 LEU A C 1
ATOM 734 O O . LEU A 1 87 ? 16.520 -7.014 -18.645 1.00 86.75 87 LEU A O 1
ATOM 738 N N . SER A 1 88 ? 15.841 -8.481 -20.193 1.00 84.69 88 SER A N 1
ATOM 739 C CA . SER A 1 88 ? 16.697 -7.938 -21.254 1.00 84.69 88 SER A CA 1
ATOM 740 C C . SER A 1 88 ? 16.178 -6.572 -21.721 1.00 84.69 88 SER A C 1
ATOM 742 O O . SER A 1 88 ? 14.966 -6.382 -21.837 1.00 84.69 88 SER A O 1
ATOM 744 N N . GLU A 1 89 ? 17.084 -5.644 -22.034 1.00 80.25 89 GLU A N 1
ATOM 745 C CA . GLU A 1 89 ? 16.745 -4.307 -22.550 1.00 80.25 89 GLU A CA 1
ATOM 746 C C . GLU A 1 89 ? 15.994 -4.355 -23.893 1.00 80.25 89 GLU A C 1
ATOM 748 O O . GLU A 1 89 ? 15.174 -3.482 -24.171 1.00 80.25 89 GLU A O 1
ATOM 753 N N . ASP A 1 90 ? 16.194 -5.416 -24.684 1.00 83.06 90 ASP A N 1
ATOM 754 C CA . ASP A 1 90 ? 15.488 -5.650 -25.952 1.00 83.06 90 ASP A CA 1
ATOM 755 C C . ASP A 1 90 ? 14.074 -6.233 -25.754 1.00 83.06 90 ASP A C 1
ATOM 757 O O . ASP A 1 90 ? 13.332 -6.459 -26.715 1.00 83.06 90 ASP A O 1
ATOM 761 N N . SER A 1 91 ? 13.679 -6.506 -24.505 1.00 82.75 91 SER A N 1
ATOM 762 C CA . SER A 1 91 ? 12.356 -7.038 -24.197 1.00 82.75 91 SER A CA 1
ATOM 763 C C . SER A 1 91 ? 11.269 -6.002 -24.489 1.00 82.75 91 SER A C 1
ATOM 765 O O . SER A 1 91 ? 11.345 -4.861 -24.022 1.00 82.75 91 SER A O 1
ATOM 767 N N . PRO A 1 92 ? 10.166 -6.395 -25.149 1.00 83.19 92 PRO A N 1
ATOM 768 C CA . PRO A 1 92 ? 9.040 -5.497 -25.364 1.00 83.19 92 PRO A CA 1
ATOM 769 C C . PRO A 1 92 ? 8.322 -5.105 -24.061 1.00 83.19 92 PRO A C 1
ATOM 771 O O . PRO A 1 92 ? 7.481 -4.208 -24.113 1.00 83.19 92 PRO A O 1
ATOM 774 N N . ASP A 1 93 ? 8.605 -5.772 -22.932 1.00 86.00 93 ASP A N 1
ATOM 775 C CA . ASP A 1 93 ? 8.041 -5.472 -21.604 1.00 86.00 93 ASP A CA 1
ATOM 776 C C . ASP A 1 93 ? 8.947 -4.540 -20.772 1.00 86.00 93 ASP A C 1
ATOM 778 O O . ASP A 1 93 ? 8.569 -4.126 -19.678 1.00 86.00 93 ASP A O 1
ATOM 782 N N . TYR A 1 94 ? 10.139 -4.174 -21.271 1.00 87.62 94 TYR A N 1
ATOM 783 C CA . TYR A 1 94 ? 11.113 -3.362 -20.526 1.00 87.62 94 TYR A CA 1
ATOM 784 C C . TYR A 1 94 ? 10.581 -1.962 -20.220 1.00 87.62 94 TYR A C 1
ATOM 786 O O . TYR A 1 94 ? 10.532 -1.546 -19.062 1.00 87.62 94 TYR A O 1
ATOM 794 N N . GLN A 1 95 ? 10.090 -1.259 -21.242 1.00 88.38 95 GLN A N 1
ATOM 795 C CA . GLN A 1 95 ? 9.508 0.079 -21.079 1.00 88.38 95 GLN A CA 1
ATOM 796 C C . GLN A 1 95 ? 8.243 0.068 -20.208 1.00 88.38 95 GLN A C 1
ATOM 798 O O . GLN A 1 95 ? 8.055 0.946 -19.359 1.00 88.38 95 GLN A O 1
ATOM 803 N N . ASP A 1 96 ? 7.400 -0.955 -20.372 1.00 89.12 96 ASP A N 1
ATOM 804 C CA . ASP A 1 96 ? 6.189 -1.135 -19.567 1.00 89.12 96 ASP A CA 1
ATOM 805 C C . ASP A 1 96 ? 6.558 -1.388 -18.090 1.00 89.12 96 ASP A C 1
ATOM 807 O O . ASP A 1 96 ? 5.939 -0.821 -17.189 1.00 89.12 96 ASP A O 1
ATOM 811 N N . THR A 1 97 ? 7.626 -2.152 -17.827 1.00 89.06 97 THR A N 1
ATOM 812 C CA . THR A 1 97 ? 8.135 -2.433 -16.472 1.00 89.06 97 THR A CA 1
ATOM 813 C C . THR A 1 97 ? 8.704 -1.187 -15.802 1.00 89.06 97 THR A C 1
ATOM 815 O O . THR A 1 97 ? 8.395 -0.928 -14.637 1.00 89.06 97 THR A O 1
ATOM 818 N N . VAL A 1 98 ? 9.486 -0.380 -16.526 1.00 89.56 98 VAL A N 1
ATOM 819 C CA . VAL A 1 98 ? 10.004 0.903 -16.019 1.00 89.56 98 VAL A CA 1
ATOM 820 C C . VAL A 1 98 ? 8.848 1.836 -15.648 1.00 89.56 98 VAL A C 1
ATOM 822 O O . VAL A 1 98 ? 8.826 2.397 -14.551 1.00 89.56 98 VAL A O 1
ATOM 825 N N . THR A 1 99 ? 7.844 1.939 -16.522 1.00 89.88 99 THR A N 1
ATOM 826 C CA . THR A 1 99 ? 6.650 2.765 -16.290 1.00 89.88 99 THR A CA 1
ATOM 827 C C . THR A 1 99 ? 5.854 2.269 -15.080 1.00 89.88 99 THR A C 1
ATOM 829 O O . THR A 1 99 ? 5.491 3.052 -14.201 1.00 89.88 99 THR A O 1
ATOM 832 N N . ALA A 1 100 ? 5.619 0.959 -14.984 1.00 89.31 100 ALA A N 1
ATOM 833 C CA . ALA A 1 100 ? 4.948 0.339 -13.846 1.00 89.31 100 ALA A CA 1
ATOM 834 C C . ALA A 1 100 ? 5.689 0.610 -12.527 1.00 89.31 100 ALA A C 1
ATOM 836 O O . ALA A 1 100 ? 5.067 0.960 -11.520 1.00 89.31 100 ALA A O 1
ATOM 837 N N . LEU A 1 101 ? 7.019 0.495 -12.533 1.00 89.38 101 LEU A N 1
ATOM 838 C CA . LEU A 1 101 ? 7.853 0.758 -11.366 1.00 89.38 101 LEU A CA 1
ATOM 839 C C . LEU A 1 101 ? 7.773 2.226 -10.924 1.00 89.38 101 LEU A C 1
ATOM 841 O O . LEU A 1 101 ? 7.693 2.495 -9.720 1.00 89.38 101 LEU A O 1
ATOM 845 N N . GLN A 1 102 ? 7.758 3.164 -11.874 1.00 89.62 102 GLN A N 1
ATOM 846 C CA . GLN A 1 102 ? 7.585 4.586 -11.587 1.00 89.62 102 GLN A CA 1
ATOM 847 C C . GLN A 1 102 ? 6.226 4.852 -10.932 1.00 89.62 102 GLN A C 1
ATOM 849 O O . GLN A 1 102 ? 6.179 5.442 -9.855 1.00 89.62 102 GLN A O 1
ATOM 854 N N . ILE A 1 103 ? 5.136 4.339 -11.509 1.00 87.44 103 ILE A N 1
ATOM 855 C CA . ILE A 1 103 ? 3.776 4.504 -10.975 1.00 87.44 103 ILE A CA 1
ATOM 856 C C . ILE A 1 103 ? 3.677 3.995 -9.531 1.00 87.44 103 ILE A C 1
ATOM 858 O O . ILE A 1 103 ? 3.162 4.689 -8.653 1.00 87.44 103 ILE A O 1
ATOM 862 N N . VAL A 1 104 ? 4.173 2.784 -9.258 1.00 85.69 104 VAL A N 1
ATOM 863 C CA . VAL A 1 104 ? 4.131 2.207 -7.903 1.00 85.69 104 VAL A CA 1
ATOM 864 C C . VAL A 1 104 ? 4.999 3.018 -6.936 1.00 85.69 104 VAL A C 1
ATOM 866 O O . VAL A 1 104 ? 4.623 3.202 -5.777 1.00 85.69 104 VAL A O 1
ATOM 869 N N . SER A 1 105 ? 6.141 3.532 -7.400 1.00 84.69 105 SER A N 1
ATOM 870 C CA . SER A 1 105 ? 7.033 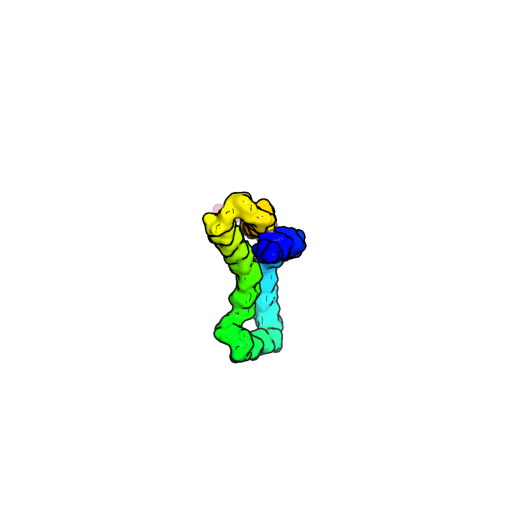4.368 -6.591 1.00 84.69 105 SER A CA 1
ATOM 871 C C . SER A 1 105 ? 6.416 5.725 -6.259 1.00 84.69 105 SER A C 1
ATOM 873 O O . SER A 1 105 ? 6.527 6.162 -5.117 1.00 84.69 105 SER A O 1
ATOM 875 N N . GLU A 1 106 ? 5.719 6.357 -7.204 1.00 85.75 106 GLU A N 1
ATOM 876 C CA . GLU A 1 106 ? 4.966 7.596 -6.978 1.00 85.75 106 GLU A CA 1
ATOM 877 C C . GLU A 1 106 ? 3.841 7.385 -5.961 1.00 85.75 106 GLU A C 1
ATOM 879 O O . GLU A 1 106 ? 3.720 8.152 -5.010 1.00 85.75 106 GLU A O 1
ATOM 884 N N . VAL A 1 107 ? 3.062 6.305 -6.094 1.00 82.25 107 VAL A N 1
ATOM 885 C CA . VAL A 1 107 ? 1.990 5.959 -5.143 1.00 82.25 107 VAL A CA 1
ATOM 886 C C . VAL A 1 107 ? 2.549 5.705 -3.741 1.00 82.25 107 VAL A C 1
ATOM 888 O O . VAL A 1 107 ? 1.979 6.180 -2.757 1.00 82.25 107 VAL A O 1
ATOM 891 N N . ALA A 1 108 ? 3.670 4.986 -3.638 1.00 76.69 108 ALA A N 1
ATOM 892 C CA . ALA A 1 108 ? 4.349 4.742 -2.369 1.00 76.69 108 ALA A CA 1
ATOM 893 C C . ALA A 1 108 ? 4.930 6.031 -1.762 1.00 76.69 108 ALA A C 1
ATOM 895 O O . ALA A 1 108 ? 4.841 6.228 -0.551 1.00 76.69 108 ALA A O 1
ATOM 896 N N . GLY A 1 109 ? 5.500 6.908 -2.594 1.00 76.69 109 GLY A N 1
ATOM 897 C CA . GLY A 1 109 ? 6.010 8.218 -2.190 1.00 76.69 109 GLY A CA 1
ATOM 898 C C . GLY A 1 109 ? 4.897 9.112 -1.656 1.00 76.69 109 GLY A C 1
ATOM 899 O O . GLY A 1 109 ? 4.978 9.572 -0.522 1.00 76.69 109 GLY A O 1
ATOM 900 N N . HIS A 1 110 ? 3.805 9.244 -2.411 1.00 76.50 110 HIS A N 1
ATOM 901 C CA . HIS A 1 110 ? 2.612 9.979 -1.993 1.00 76.50 110 HIS A CA 1
ATOM 902 C C . HIS A 1 110 ? 2.037 9.427 -0.690 1.00 76.50 110 HIS A C 1
ATOM 904 O O . HIS A 1 110 ? 1.728 10.198 0.207 1.00 76.50 110 HIS A O 1
ATOM 910 N N . ALA A 1 111 ? 1.933 8.104 -0.547 1.00 68.25 111 ALA A N 1
ATOM 911 C CA . ALA A 1 111 ? 1.464 7.493 0.691 1.00 68.25 111 ALA A CA 1
ATOM 912 C C . ALA A 1 111 ? 2.364 7.843 1.892 1.00 68.25 111 ALA A C 1
ATOM 914 O O . ALA A 1 111 ? 1.862 8.160 2.967 1.00 68.25 111 ALA A O 1
ATOM 915 N N . ASN A 1 112 ? 3.688 7.829 1.711 1.00 67.62 112 ASN A N 1
ATOM 916 C CA . ASN A 1 112 ? 4.649 8.189 2.755 1.00 67.62 112 ASN A CA 1
ATOM 917 C C . ASN A 1 112 ? 4.582 9.678 3.131 1.00 67.62 112 ASN A C 1
ATOM 919 O O . ASN A 1 1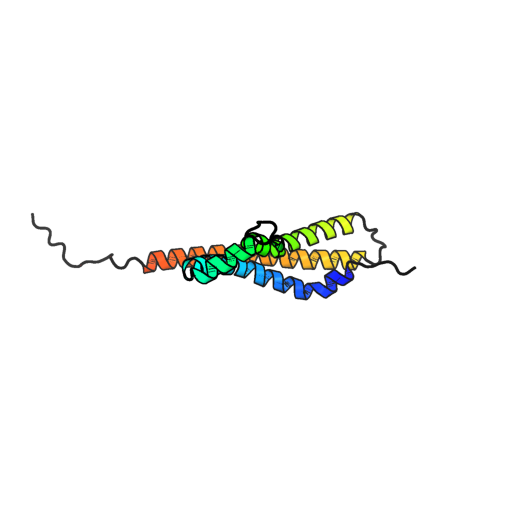12 ? 4.636 10.026 4.311 1.00 67.62 112 ASN A O 1
ATOM 923 N N . ASP A 1 113 ? 4.435 10.554 2.139 1.00 70.69 113 ASP A N 1
ATOM 924 C CA . ASP A 1 113 ? 4.308 11.994 2.357 1.00 70.69 113 ASP A CA 1
ATOM 925 C C . ASP A 1 113 ? 2.963 12.349 3.000 1.00 70.69 113 ASP A C 1
ATOM 927 O O . ASP A 1 113 ? 2.927 13.158 3.926 1.00 70.69 113 ASP A O 1
ATOM 931 N N . SER A 1 114 ? 1.874 11.691 2.594 1.00 63.16 114 SER A N 1
ATOM 932 C CA . SER A 1 114 ? 0.556 11.811 3.225 1.00 63.16 114 SER A CA 1
ATOM 933 C C . SER A 1 114 ? 0.578 11.379 4.691 1.00 63.16 114 SER A C 1
ATOM 935 O O . SER A 1 114 ? 0.038 12.099 5.527 1.00 63.16 114 SER A O 1
ATOM 937 N N . MET A 1 115 ? 1.252 10.274 5.034 1.00 62.56 115 MET A N 1
ATOM 938 C CA . MET A 1 115 ? 1.434 9.870 6.438 1.00 62.56 115 MET A CA 1
ATOM 939 C C . MET A 1 115 ? 2.220 10.924 7.235 1.00 62.56 115 MET A C 1
ATOM 941 O O . MET A 1 115 ? 1.791 11.336 8.309 1.00 62.5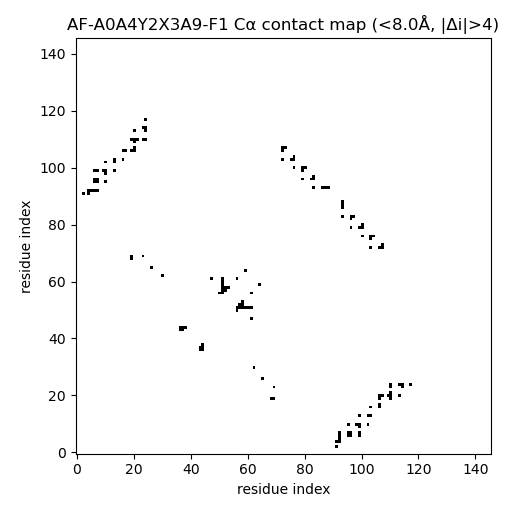6 115 MET A O 1
ATOM 945 N N . LYS A 1 116 ? 3.332 11.442 6.689 1.00 62.81 116 LYS A N 1
ATOM 946 C CA . LYS A 1 116 ? 4.125 12.501 7.346 1.00 62.81 116 LYS A CA 1
ATOM 947 C C . LYS A 1 116 ? 3.346 13.805 7.538 1.00 62.81 116 LYS A C 1
ATOM 949 O O . LYS A 1 116 ? 3.528 14.489 8.545 1.00 62.81 116 LYS A O 1
ATOM 954 N N . GLN A 1 117 ? 2.523 14.188 6.564 1.00 57.56 117 GLN A N 1
ATOM 955 C CA . GLN A 1 117 ? 1.683 15.382 6.654 1.00 57.56 117 GLN A CA 1
ATOM 956 C C . GLN A 1 117 ? 0.544 15.196 7.661 1.00 57.56 117 GLN A C 1
ATOM 958 O O . GLN A 1 117 ? 0.290 16.122 8.430 1.00 57.56 117 GLN A O 1
ATOM 963 N N . GLY A 1 118 ? -0.070 14.009 7.718 1.00 53.75 118 GLY A N 1
ATOM 964 C CA . GLY A 1 118 ? -1.057 13.638 8.738 1.00 53.75 118 GLY A CA 1
ATOM 965 C C . GLY A 1 118 ? -0.491 13.739 10.156 1.00 53.75 118 GLY A C 1
ATOM 966 O O . GLY A 1 118 ? -1.051 14.448 10.991 1.00 53.75 118 GLY A O 1
ATOM 967 N N . ASP A 1 119 ?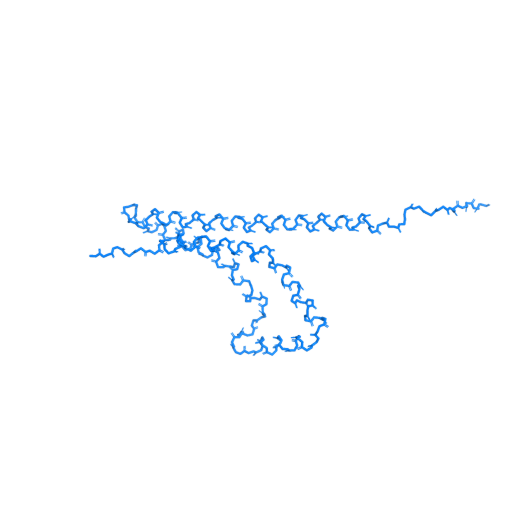 0.691 13.165 10.392 1.00 57.94 119 ASP A N 1
ATOM 968 C CA . ASP A 1 119 ? 1.412 13.268 11.668 1.00 57.94 119 ASP A CA 1
ATOM 969 C C . ASP A 1 119 ? 1.684 14.721 12.079 1.00 57.94 119 ASP A C 1
ATOM 971 O O . ASP A 1 119 ? 1.529 15.107 13.242 1.00 57.94 119 ASP A O 1
ATOM 975 N N . ASN A 1 120 ? 2.116 15.551 11.129 1.00 54.12 120 ASN A N 1
ATOM 976 C CA . ASN A 1 120 ? 2.419 16.955 11.388 1.00 54.12 120 ASN A CA 1
ATOM 977 C C . ASN A 1 120 ? 1.150 17.778 11.641 1.00 54.12 120 ASN A C 1
ATOM 979 O O . ASN A 1 120 ? 1.140 18.609 12.549 1.00 54.12 120 ASN A O 1
ATOM 983 N N . ALA A 1 121 ? 0.071 17.527 10.897 1.00 43.09 121 ALA A N 1
ATOM 984 C CA . ALA A 1 121 ? -1.224 18.164 11.114 1.00 43.09 121 ALA A CA 1
ATOM 985 C C . ALA A 1 121 ? -1.805 17.784 12.483 1.00 43.09 121 ALA A C 1
ATOM 987 O O . ALA A 1 121 ? -2.279 18.650 13.214 1.00 43.09 121 ALA A O 1
ATOM 988 N N . GLN A 1 122 ? -1.690 16.519 12.886 1.00 43.62 122 GLN A N 1
ATOM 989 C CA . GLN A 1 122 ? -2.159 16.038 14.183 1.00 43.62 122 GLN A CA 1
ATOM 990 C C . GLN A 1 122 ? -1.344 16.623 15.345 1.00 43.62 122 GLN A C 1
ATOM 992 O O . GLN A 1 122 ? -1.917 17.025 16.361 1.00 43.62 122 GLN A O 1
ATOM 997 N N . LYS A 1 123 ? -0.024 16.785 15.176 1.00 52.50 123 LYS A N 1
ATOM 998 C CA . LYS A 1 123 ? 0.829 17.529 16.120 1.00 52.50 123 LYS A CA 1
ATOM 999 C C . LYS A 1 123 ? 0.421 19.000 16.208 1.00 52.50 123 LYS A C 1
ATOM 1001 O O . LYS A 1 123 ? 0.266 19.510 17.314 1.00 52.50 123 LYS A O 1
ATOM 1006 N N . LEU A 1 124 ? 0.180 19.670 15.083 1.00 42.44 124 LEU A N 1
ATOM 1007 C CA . LEU A 1 124 ? -0.272 21.065 15.068 1.00 42.44 124 LEU A CA 1
ATOM 1008 C C . LEU A 1 124 ? -1.647 21.238 15.727 1.00 42.44 124 LEU A C 1
ATOM 1010 O O . LEU A 1 124 ? -1.812 22.155 16.526 1.00 42.44 124 LEU A O 1
ATOM 1014 N N . ILE A 1 125 ? -2.593 20.327 15.486 1.00 51.12 125 ILE A N 1
ATOM 1015 C CA . ILE A 1 125 ? -3.903 20.308 16.152 1.00 51.12 125 ILE A CA 1
ATOM 1016 C C . ILE A 1 125 ? -3.745 20.046 17.653 1.00 51.12 125 ILE A C 1
ATOM 1018 O O . ILE A 1 125 ? -4.407 20.699 18.455 1.00 51.12 125 ILE A O 1
ATOM 1022 N N . SER A 1 126 ? -2.851 19.143 18.071 1.00 46.44 126 SER A N 1
ATOM 1023 C CA . SER A 1 126 ? -2.586 18.919 19.499 1.00 46.44 126 SER A CA 1
ATOM 1024 C C . SER A 1 126 ? -2.003 20.158 20.179 1.00 46.44 126 SER A C 1
ATOM 1026 O O . SER A 1 126 ? -2.454 20.516 21.261 1.00 46.44 126 SER A O 1
ATOM 1028 N N . ILE A 1 127 ? -1.090 20.873 19.514 1.00 56.41 127 ILE A N 1
ATOM 1029 C CA . ILE A 1 127 ? -0.521 22.132 20.008 1.00 56.41 127 ILE A CA 1
ATOM 1030 C C . ILE A 1 127 ? -1.609 23.205 20.068 1.00 56.41 127 ILE A C 1
ATOM 1032 O O . ILE A 1 127 ? -1.754 23.877 21.086 1.00 56.41 127 ILE A O 1
ATOM 1036 N N . GLN A 1 128 ? -2.422 23.336 19.019 1.00 40.03 128 GLN A N 1
ATOM 1037 C CA . GLN A 1 128 ? -3.543 24.271 18.979 1.00 40.03 128 GLN A CA 1
ATOM 1038 C C . GLN A 1 128 ? -4.556 23.984 20.097 1.00 40.03 128 GLN A C 1
ATOM 1040 O O . GLN A 1 128 ? -4.976 24.908 20.788 1.00 40.03 128 GLN A O 1
ATOM 1045 N N . ASN A 1 129 ? -4.888 22.717 20.344 1.00 47.44 129 ASN A N 1
ATOM 1046 C CA . ASN A 1 129 ? -5.779 22.302 21.428 1.00 47.44 129 ASN A CA 1
ATOM 1047 C C . ASN A 1 129 ? -5.154 22.521 22.815 1.00 47.44 129 ASN A C 1
ATOM 1049 O O . ASN A 1 129 ? -5.857 22.929 23.738 1.00 47.44 129 ASN A O 1
ATOM 1053 N N . SER A 1 130 ? -3.841 22.327 22.972 1.00 56.91 130 SER A N 1
ATOM 1054 C CA . SER A 1 130 ? -3.119 22.655 24.209 1.00 56.91 130 SER A CA 1
ATOM 1055 C C . SER A 1 130 ? -3.067 24.161 24.477 1.00 56.91 130 SER A C 1
ATOM 1057 O O . SER A 1 130 ? -3.135 24.579 25.629 1.00 56.91 130 SER A O 1
ATOM 1059 N N . ILE A 1 131 ? -3.006 24.989 23.432 1.00 58.59 131 ILE A N 1
ATOM 1060 C CA . ILE A 1 131 ? -3.021 26.454 23.551 1.00 58.59 131 ILE A CA 1
ATOM 1061 C C . ILE A 1 131 ? -4.447 26.965 23.819 1.00 58.59 131 ILE A C 1
ATOM 1063 O O . ILE A 1 131 ? -4.639 27.841 24.660 1.00 58.59 131 ILE A O 1
ATOM 1067 N N . MET A 1 132 ? -5.464 26.389 23.171 1.00 50.00 132 MET A N 1
ATOM 1068 C CA . MET A 1 132 ? -6.87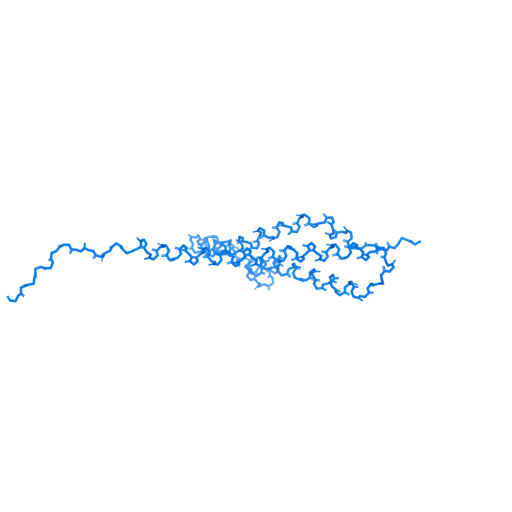6 26.745 23.381 1.00 50.00 132 MET A CA 1
ATOM 1069 C C . MET A 1 132 ? -7.454 26.205 24.704 1.00 50.00 132 MET A C 1
ATOM 1071 O O . MET A 1 132 ? -8.470 26.714 25.180 1.00 50.00 132 MET A O 1
ATOM 1075 N N . GLY A 1 133 ? -6.802 25.212 25.321 1.00 48.69 133 GLY A N 1
ATOM 1076 C CA . GLY A 1 133 ? -7.165 24.627 26.616 1.00 48.69 133 GLY A CA 1
ATOM 1077 C C . GLY A 1 133 ? -6.730 25.435 27.846 1.00 48.69 133 GLY A C 1
ATOM 1078 O O . GLY A 1 133 ? -7.221 25.174 28.943 1.00 48.69 133 GLY A O 1
ATOM 1079 N N . HIS A 1 134 ? -5.876 26.454 27.701 1.00 46.97 134 HIS A N 1
ATOM 1080 C CA . HIS A 1 134 ? -5.495 27.334 28.813 1.00 46.97 134 HIS A CA 1
ATOM 1081 C C . HIS A 1 134 ? -6.498 28.485 29.019 1.00 46.97 134 HIS A C 1
ATOM 1083 O O . HIS A 1 134 ? -6.168 29.666 28.920 1.00 46.97 134 HIS A O 1
ATOM 1089 N N . LYS A 1 135 ? -7.735 28.151 29.406 1.00 47.78 135 LYS A N 1
ATOM 1090 C CA . LYS A 1 135 ? -8.606 29.088 30.138 1.00 47.78 135 LYS A CA 1
ATOM 1091 C C . LYS A 1 135 ? -8.255 29.059 31.630 1.00 47.78 135 LYS A C 1
ATOM 1093 O O . LYS A 1 135 ? -9.034 28.534 32.408 1.00 47.78 135 LYS A O 1
ATOM 1098 N N . GLU A 1 136 ? -7.107 29.620 32.028 1.00 49.91 136 GLU A N 1
ATOM 1099 C CA . GLU A 1 136 ? -6.891 30.106 33.412 1.00 49.91 136 GLU A CA 1
ATOM 1100 C C . GLU A 1 136 ? -5.582 30.916 33.586 1.00 49.91 136 GLU A C 1
ATOM 1102 O O . GLU A 1 136 ? -4.767 30.615 34.451 1.00 49.91 136 GLU A O 1
ATOM 1107 N N . ILE A 1 137 ? -5.334 31.965 32.785 1.00 53.00 137 ILE A N 1
ATOM 1108 C CA . ILE A 1 137 ? -4.119 32.800 32.980 1.00 53.00 137 ILE A CA 1
ATOM 1109 C C . ILE A 1 137 ? -4.386 34.136 33.696 1.00 53.00 137 ILE A C 1
ATOM 1111 O O . ILE A 1 137 ? -3.449 34.742 34.204 1.00 53.00 137 ILE A O 1
ATOM 1115 N N . ILE A 1 138 ? -5.634 34.587 33.880 1.00 43.25 138 ILE A N 1
ATOM 1116 C CA . ILE A 1 138 ? -5.884 35.806 34.674 1.00 43.25 138 ILE A CA 1
ATOM 1117 C C . ILE A 1 138 ? -7.125 35.644 35.557 1.00 43.25 138 ILE A C 1
ATOM 1119 O O . ILE A 1 138 ? -8.254 35.771 35.092 1.00 43.25 138 ILE A O 1
ATOM 1123 N N . LYS A 1 139 ? -6.910 35.409 36.858 1.00 46.91 139 LYS A N 1
ATOM 1124 C CA . LYS A 1 139 ? -7.893 35.740 37.901 1.00 46.91 139 LYS A CA 1
ATOM 1125 C C . LYS A 1 139 ? -7.583 37.155 38.414 1.00 46.91 139 LYS A C 1
ATOM 1127 O O . LYS A 1 139 ? -6.480 37.355 38.926 1.00 46.91 139 LYS A O 1
ATOM 1132 N N . PRO A 1 140 ? -8.501 38.134 38.318 1.00 44.56 140 PRO A N 1
ATOM 1133 C CA . PRO A 1 140 ? -8.360 39.391 39.040 1.00 44.56 140 PRO A CA 1
ATOM 1134 C C . PRO A 1 140 ? -8.615 39.130 40.531 1.00 44.56 140 PRO A C 1
ATOM 1136 O O . PRO A 1 140 ? -9.647 38.566 40.882 1.00 44.56 140 PRO A O 1
ATOM 1139 N N . GLY A 1 141 ? -7.681 39.520 41.408 1.00 52.03 141 GLY A N 1
ATOM 1140 C CA . GLY A 1 141 ? -7.946 39.571 42.855 1.00 52.03 141 GLY A CA 1
ATOM 1141 C C . GLY A 1 141 ? -7.009 38.810 43.800 1.00 52.03 141 GLY A C 1
ATOM 1142 O O . GLY A 1 141 ? -7.469 38.335 44.833 1.00 52.03 141 GLY A O 1
ATOM 1143 N N . ARG A 1 142 ? -5.695 38.729 43.543 1.00 45.56 142 ARG A N 1
ATOM 1144 C CA . ARG A 1 142 ? -4.744 38.489 44.649 1.00 45.56 142 ARG A CA 1
ATOM 1145 C C . ARG A 1 142 ? -4.520 39.797 45.416 1.00 45.56 142 ARG A C 1
ATOM 1147 O O . ARG A 1 142 ? -3.586 40.537 45.124 1.00 45.56 142 ARG A O 1
ATOM 1154 N N . VAL A 1 143 ? -5.377 40.073 46.400 1.00 45.75 143 VAL A N 1
ATOM 1155 C CA . VAL A 1 143 ? -5.017 40.970 47.505 1.00 45.75 143 VAL A CA 1
ATOM 1156 C C . VAL A 1 143 ? -3.979 40.229 48.343 1.00 45.75 143 VAL A C 1
ATOM 1158 O O . VAL A 1 143 ? -4.232 39.140 48.855 1.00 45.75 143 VAL A O 1
ATOM 1161 N N . ARG A 1 144 ? -2.773 40.789 48.405 1.00 44.72 144 ARG A N 1
ATOM 1162 C CA . ARG A 1 144 ? -1.678 40.303 49.241 1.00 44.72 144 ARG A CA 1
ATOM 1163 C C . ARG A 1 144 ? -1.866 40.922 50.623 1.00 44.72 144 ARG A C 1
ATOM 1165 O O . ARG A 1 144 ? -1.454 42.057 50.830 1.00 44.72 144 ARG A O 1
ATOM 1172 N N . THR A 1 145 ? -2.519 40.210 51.532 1.00 40.47 145 THR A N 1
ATOM 1173 C CA . THR A 1 145 ? -2.544 40.608 52.943 1.00 40.47 145 THR A CA 1
ATOM 1174 C C . THR A 1 145 ? -1.275 40.069 53.602 1.00 40.47 145 THR A C 1
ATOM 1176 O O . THR A 1 145 ? -1.102 38.853 53.700 1.00 40.47 145 THR A O 1
ATOM 1179 N N . LEU A 1 146 ? -0.363 40.982 53.945 1.00 40.91 146 LEU A N 1
ATOM 1180 C CA . LEU A 1 146 ? 0.564 40.827 55.067 1.00 40.91 146 LEU A CA 1
ATOM 1181 C C . LEU A 1 146 ? -0.143 41.323 56.329 1.00 40.91 146 LEU A C 1
ATOM 1183 O O . LEU A 1 146 ? -0.941 42.279 56.187 1.00 40.91 146 LEU A O 1
#

Mean predicted aligned error: 12.56 Å

InterPro domains:
  IPR000219 Dbl homology domain [PF00621] (4-112)
  IPR000219 Dbl homology domain [PS50010] (1-114)
  IPR000219 Dbl homology domain [SM00325] (1-113)
  IPR035899 Dbl homology (DH) domain superfamily [G3DSA:1.20.900.10] (1-133)
  IPR035899 Dbl homology (DH) domain superfamily [SSF48065] (4-131)
  IPR051092 FYVE, RhoGEF and PH domain-containing [PTHR12673] (3-143)

pLDDT: mean 73.63, std 15.03, range [40.03, 90.81]

Solvent-accessible surface area (backbone atoms only — not comparable to full-atom values): 8348 Å² total; per-residue (Å²): 134,81,83,87,67,66,28,59,60,48,49,73,43,38,75,62,49,50,56,50,31,54,52,54,54,45,39,64,59,53,52,50,49,51,56,47,46,34,70,75,33,62,72,57,34,49,54,52,51,56,52,26,68,31,80,90,39,72,70,42,54,69,70,63,60,68,45,47,71,63,58,46,54,62,49,53,40,54,52,41,52,55,48,52,72,74,48,56,85,86,40,91,41,41,67,35,30,54,51,26,39,49,48,45,46,51,35,52,48,50,28,53,51,43,46,54,49,49,55,50,51,52,49,50,50,49,50,50,50,59,63,70,65,64,85,79,86,78,80,90,76,86,76,82,83,128

Secondary structure (DSSP, 8-state):
------HHHHHHHHHHHHHHHHHHHHHHHHHHHHHHHHHH-HHHHHHHHHHHHSGGGTT--HHHHHTHHHHHHHHHHHHHHHHHHHS-TT-TTHHHHHHHHHHHHHHHHHHHHHHHHHHHHHHHHHHHHHHHT---S--S------

Radius of gyration: 24.75 Å; Cα contacts (8 Å, |Δi|>4): 79; chains: 1; bounding box: 40×61×85 Å

Sequence (146 aa):
DKLEKIADVIVKIGPFLKLYSWYIHDFESNVALLEESKKKYPPFAQVVKEFEASSRCKRLALNHFMLKPIQRIPQYRLLLQEYLHHLSEDSPDYQDTVTALQIVSEVAGHANDSMKQGDNAQKLISIQNSIMGHKEIIKPGRVRTL

Nearest PDB structures (foldseek):
  3jv3-assembly2_B  TM=9.295E-01  e=2.041E-06  Mus musculus
  3jv3-assembly1_A  TM=9.324E-01  e=2.153E-06  Mus musculus
  1ki1-assembly2_D  TM=8.731E-01  e=3.119E-06  Homo sapiens
  5hzk-assembly1_B  TM=7.930E-01  e=3.856E-06  Homo sapiens
  5hzi-assembly2_B  TM=7.880E-01  e=2.805E-06  Homo sapiens